Protein AF-A0A957ZM40-F1 (afdb_monomer)

Nearest PDB structures (foldseek):
  8x61-assembly1_D  TM=3.621E-01  e=1.900E+00  Escherichia coli K-12
  7o3v-assembly1_I  TM=2.575E-01  e=8.018E+00  Escherichia coli

Radius of gyration: 16.69 Å; Cα contacts (8 Å, |Δi|>4)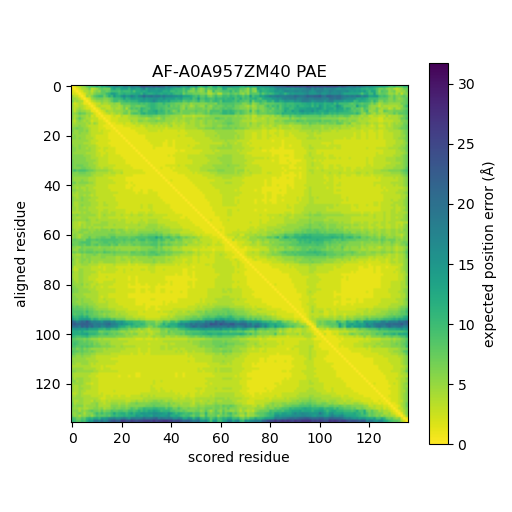: 163; chains: 1; bounding box: 36×23×48 Å

Sequence (136 aa):
EWYFARSPLPGGITVEPLATAAEIAGIVLGSLLTGGLVGAWFLVRMANLAAFSAGHLLGIFGNPILIFIALPVWSILQIAGAGGLVVLCAEPLLSGRFALGPWFRRRSRLLALFSGIYAIGLLAEAILPAFWHFHG

Mean predicted aligned error: 4.61 Å

pLDDT: mean 90.26, std 8.54, range [57.91, 98.56]

Solvent-accessible surface area (backbone atoms only — not comparable to full-atom values): 7172 Å² total; per-residue (Å²): 104,43,50,62,65,82,44,77,62,82,83,31,62,85,73,32,49,66,61,46,50,50,48,54,45,32,27,46,52,27,0,45,74,52,50,17,54,49,10,47,52,52,47,51,52,51,52,50,53,48,50,50,54,18,49,54,46,32,65,72,67,74,42,78,85,47,47,79,73,37,39,54,70,28,57,54,29,31,50,55,9,45,51,49,40,16,56,62,33,9,44,47,56,73,65,76,70,69,48,69,67,67,50,46,66,75,41,41,68,59,52,50,49,21,50,46,39,23,50,52,10,53,52,39,54,69,54,47,59,86,76,57,64,52,87,130

Foldseek 3Di:
DCQAPVDADPPACVVCVVSVVVLVCQLQVVLLPPLLPSLVVSLVVLVVVQCVQLVVVCVVVVDPVCSVLSRDPLSVLQSQLSVLNSNLSSCQVVVVDHDPVVSCVVCVVSNCVSVVSNVVSSVCSVPVSSVNHDHD

Structure (mmCIF, N/CA/C/O backbone):
data_AF-A0A957ZM40-F1
#
_entry.id   AF-A0A957ZM40-F1
#
loop_
_atom_site.group_PDB
_atom_site.id
_atom_site.type_symbol
_atom_site.label_atom_id
_atom_site.label_alt_id
_atom_site.label_comp_id
_atom_site.label_asym_id
_atom_site.label_entity_id
_atom_site.label_seq_id
_atom_site.pdbx_PDB_ins_code
_atom_site.Cartn_x
_atom_site.Cartn_y
_atom_site.Cartn_z
_atom_site.occupancy
_atom_site.B_iso_or_equiv
_atom_site.auth_seq_id
_atom_site.auth_comp_id
_atom_site.auth_asym_id
_atom_site.auth_atom_id
_atom_site.pdbx_PDB_model_num
ATOM 1 N N . GLU A 1 1 ? 6.163 -1.073 -23.047 1.00 58.56 1 GLU A N 1
ATOM 2 C CA . GLU A 1 1 ? 5.963 0.139 -23.874 1.00 58.56 1 GLU A CA 1
ATOM 3 C C . GLU A 1 1 ? 6.237 1.430 -23.110 1.00 58.56 1 GLU A C 1
ATOM 5 O O . GLU A 1 1 ? 7.156 2.127 -23.511 1.00 58.56 1 GLU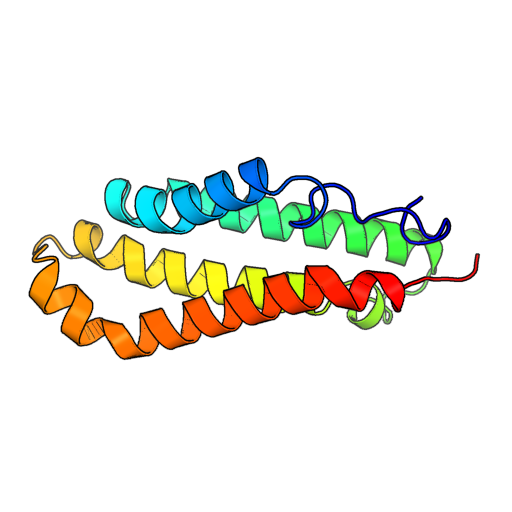 A O 1
ATOM 10 N N . TRP A 1 2 ? 5.563 1.733 -21.990 1.00 69.00 2 TRP A N 1
ATOM 11 C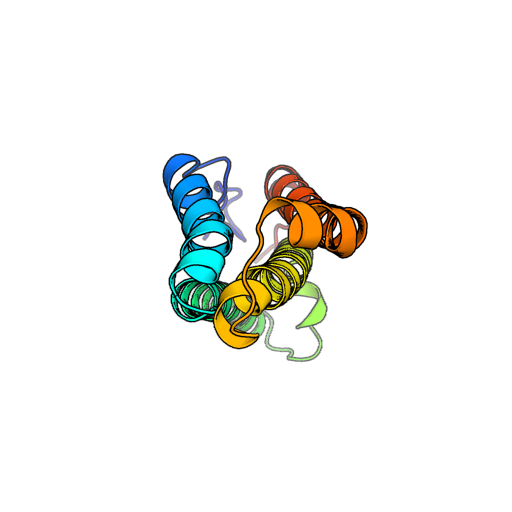 CA . TRP A 1 2 ? 5.766 3.009 -21.270 1.00 69.00 2 TRP A CA 1
ATOM 12 C C . TRP A 1 2 ? 7.222 3.286 -20.847 1.00 69.00 2 TRP A C 1
ATOM 14 O O . TRP A 1 2 ? 7.703 4.398 -21.032 1.00 69.00 2 TRP A O 1
ATOM 24 N N . TYR A 1 3 ? 7.955 2.256 -20.407 1.00 68.69 3 TYR A N 1
ATOM 25 C CA . TYR A 1 3 ? 9.382 2.339 -20.061 1.00 68.69 3 TYR A CA 1
ATOM 26 C C . TYR A 1 3 ? 10.291 2.852 -21.193 1.00 68.69 3 TYR A C 1
ATOM 28 O O . TYR A 1 3 ? 11.384 3.340 -20.917 1.00 68.69 3 TYR A O 1
ATOM 36 N N . PHE A 1 4 ? 9.852 2.740 -22.451 1.00 71.62 4 PHE A N 1
ATOM 37 C CA . PHE A 1 4 ? 10.650 3.038 -23.647 1.00 71.62 4 PHE A CA 1
ATOM 38 C C . PHE A 1 4 ? 10.025 4.140 -24.519 1.00 71.62 4 PHE A C 1
ATOM 40 O O . PHE A 1 4 ? 10.735 4.896 -25.172 1.00 71.62 4 PHE A O 1
ATOM 47 N N . ALA A 1 5 ? 8.695 4.267 -24.520 1.00 69.31 5 ALA A N 1
ATOM 48 C CA . ALA A 1 5 ? 7.943 5.105 -25.456 1.00 69.31 5 ALA A CA 1
ATOM 49 C C . ALA A 1 5 ? 7.476 6.452 -24.870 1.00 69.31 5 ALA A C 1
ATOM 51 O O . ALA A 1 5 ? 6.599 7.097 -25.444 1.00 69.31 5 ALA A O 1
ATOM 52 N N . ARG A 1 6 ? 8.012 6.872 -23.710 1.00 70.12 6 ARG A N 1
ATOM 53 C CA . ARG A 1 6 ? 7.570 8.074 -22.965 1.00 70.12 6 ARG A CA 1
ATOM 54 C C . ARG A 1 6 ? 6.056 8.162 -22.758 1.00 70.12 6 ARG A C 1
ATOM 56 O O . ARG A 1 6 ? 5.486 9.248 -22.663 1.00 70.12 6 ARG A O 1
ATOM 63 N N . SER A 1 7 ? 5.397 7.010 -22.737 1.00 73.12 7 SER A N 1
ATOM 64 C CA . SER A 1 7 ? 3.952 6.919 -22.563 1.00 73.12 7 SER A CA 1
ATOM 65 C C . SER A 1 7 ? 3.598 7.043 -21.078 1.00 73.12 7 SER A C 1
ATOM 67 O O . SER A 1 7 ? 4.432 6.709 -20.233 1.00 73.12 7 SER A O 1
ATOM 69 N N . PRO A 1 8 ? 2.377 7.495 -20.737 1.00 75.44 8 PRO A N 1
ATOM 70 C CA . PRO A 1 8 ? 1.928 7.557 -19.350 1.00 75.44 8 PRO A CA 1
ATOM 71 C C . PRO A 1 8 ? 2.058 6.198 -18.655 1.00 75.44 8 PRO A C 1
ATOM 73 O O . PRO A 1 8 ? 1.856 5.160 -19.288 1.00 75.44 8 PRO A O 1
ATOM 76 N N . LEU A 1 9 ? 2.359 6.210 -17.353 1.00 78.94 9 LEU A N 1
ATOM 77 C CA . LEU A 1 9 ? 2.393 4.999 -16.535 1.00 78.94 9 LEU A CA 1
ATOM 78 C C . LEU A 1 9 ? 0.978 4.386 -16.471 1.00 78.94 9 LEU A C 1
ATOM 80 O O . LEU A 1 9 ? 0.081 5.009 -15.897 1.00 78.94 9 LEU A O 1
ATOM 84 N N . PRO A 1 10 ? 0.746 3.189 -17.039 1.00 76.69 10 PRO A N 1
ATOM 85 C CA . PRO A 1 10 ? -0.563 2.552 -16.978 1.00 76.69 10 PRO A CA 1
ATOM 86 C C . PRO A 1 10 ? -0.909 2.167 -15.536 1.00 76.69 10 PRO A C 1
ATOM 88 O O . PRO A 1 10 ? -0.054 1.678 -14.799 1.00 76.69 10 PRO A O 1
ATOM 91 N N . GLY A 1 11 ? -2.167 2.383 -15.145 1.00 78.81 11 GLY A N 1
ATOM 92 C CA . GLY A 1 11 ? -2.661 2.098 -13.793 1.00 78.81 11 GLY A CA 1
ATOM 93 C C . GLY A 1 11 ? -2.206 3.081 -12.710 1.00 78.81 11 GLY A C 1
ATOM 94 O O . GLY A 1 11 ? -2.554 2.888 -11.547 1.00 78.81 11 GLY A O 1
ATOM 95 N N . GLY A 1 12 ? -1.447 4.123 -13.068 1.00 81.12 12 GLY A N 1
ATOM 96 C CA . GLY A 1 12 ? -0.982 5.111 -12.101 1.00 81.12 12 GLY A CA 1
ATOM 97 C C . GLY A 1 12 ? -2.022 6.168 -11.753 1.00 81.12 12 GLY A C 1
ATOM 98 O O . GLY A 1 12 ? -2.971 6.404 -12.502 1.00 81.12 12 GLY A O 1
ATOM 99 N N . ILE A 1 13 ? -1.817 6.858 -10.628 1.00 86.25 13 ILE A N 1
ATOM 100 C CA . ILE A 1 13 ? -2.779 7.831 -10.074 1.00 86.25 13 ILE A CA 1
ATOM 101 C C . ILE A 1 13 ? -3.163 8.961 -11.042 1.00 86.25 13 ILE A C 1
ATOM 103 O O . ILE A 1 13 ? -4.270 9.492 -10.977 1.00 86.25 13 ILE A O 1
ATOM 107 N N . THR A 1 14 ? -2.265 9.330 -11.955 1.00 86.12 14 THR A N 1
ATOM 108 C CA . THR A 1 14 ? -2.502 10.374 -12.962 1.00 86.12 14 THR A CA 1
ATOM 109 C C . THR A 1 14 ? -3.351 9.891 -14.137 1.00 86.12 14 THR A C 1
ATOM 111 O O . THR A 1 14 ? -3.948 10.714 -14.826 1.00 86.12 14 THR A O 1
ATOM 114 N N . VAL A 1 15 ? -3.421 8.577 -14.358 1.00 87.88 15 VAL A N 1
ATOM 115 C CA . VAL A 1 15 ? -4.160 7.949 -15.461 1.00 87.88 15 VAL A CA 1
ATOM 116 C C . VAL A 1 15 ? -5.484 7.363 -14.965 1.00 87.88 15 VAL A C 1
ATOM 118 O O . VAL A 1 15 ? -6.510 7.536 -15.617 1.00 87.88 15 VAL A O 1
ATOM 121 N N . GLU A 1 16 ? -5.494 6.725 -13.790 1.00 90.56 16 GLU A N 1
ATOM 122 C CA . GLU A 1 16 ? -6.658 6.020 -13.236 1.00 90.56 16 GLU A CA 1
ATOM 123 C C . GLU A 1 16 ? -6.974 6.427 -11.777 1.00 90.56 16 GLU A C 1
ATOM 125 O O . GLU A 1 16 ? -7.014 5.581 -10.877 1.00 90.56 16 GLU A O 1
ATOM 130 N N . PRO A 1 17 ? -7.274 7.712 -11.499 1.00 89.88 17 PRO A N 1
ATOM 131 C CA . PRO A 1 17 ? -7.413 8.223 -10.130 1.00 89.88 17 PRO A CA 1
ATOM 132 C C . PRO A 1 17 ? -8.529 7.541 -9.324 1.00 89.88 17 PRO A C 1
ATOM 134 O O . PRO A 1 17 ? -8.404 7.365 -8.112 1.00 89.88 17 PRO A O 1
ATOM 137 N N . LEU A 1 18 ? -9.621 7.128 -9.980 1.00 92.50 18 LEU A N 1
ATOM 138 C CA . LEU A 1 18 ? -10.719 6.410 -9.324 1.00 92.50 18 LEU A CA 1
ATOM 139 C C . LEU A 1 18 ? -10.312 4.995 -8.897 1.00 92.50 18 LEU A C 1
ATOM 141 O O . LEU A 1 18 ? -10.707 4.550 -7.820 1.00 92.50 18 LEU A O 1
ATOM 145 N N . ALA A 1 19 ? -9.508 4.301 -9.708 1.00 90.50 19 ALA A N 1
ATOM 146 C CA . ALA A 1 19 ? -8.998 2.978 -9.364 1.00 90.50 19 ALA A CA 1
ATOM 147 C C . ALA A 1 19 ? -8.020 3.070 -8.185 1.00 90.50 19 ALA A C 1
ATOM 149 O O . ALA A 1 19 ? -8.130 2.292 -7.238 1.00 90.50 19 ALA A O 1
ATOM 150 N N . THR A 1 20 ? -7.142 4.079 -8.182 1.00 91.75 20 THR A N 1
ATOM 151 C CA . THR A 1 20 ? -6.252 4.358 -7.046 1.00 91.75 20 THR A CA 1
ATOM 152 C C . THR A 1 20 ? -7.040 4.693 -5.778 1.00 91.75 20 THR A C 1
ATOM 154 O O . THR A 1 20 ? -6.736 4.175 -4.707 1.00 91.75 20 THR A O 1
ATOM 157 N N . ALA A 1 21 ? -8.098 5.506 -5.871 1.00 93.56 21 ALA A N 1
ATOM 158 C CA . ALA A 1 21 ? -8.952 5.809 -4.722 1.00 93.56 21 ALA A CA 1
ATOM 159 C C . ALA A 1 21 ? -9.645 4.552 -4.167 1.00 93.56 21 ALA A C 1
ATOM 161 O O . ALA A 1 21 ? -9.697 4.363 -2.949 1.00 93.56 21 ALA A O 1
ATOM 162 N N . ALA A 1 22 ? -10.138 3.674 -5.046 1.00 94.25 22 ALA A N 1
ATOM 163 C CA . ALA A 1 22 ? -10.725 2.396 -4.656 1.00 94.25 22 ALA A CA 1
ATOM 164 C C . ALA A 1 22 ? -9.698 1.470 -3.984 1.00 94.25 22 ALA A C 1
ATOM 166 O O . ALA A 1 22 ? -10.025 0.805 -3.003 1.00 94.25 22 ALA A O 1
ATOM 167 N N . GLU A 1 23 ? -8.453 1.462 -4.458 1.00 94.75 23 GLU A N 1
ATOM 168 C CA . GLU A 1 23 ? -7.359 0.713 -3.841 1.00 94.75 23 GLU A CA 1
ATOM 169 C C . GLU A 1 23 ? -7.021 1.237 -2.440 1.00 94.75 23 GLU A C 1
ATOM 171 O O . GLU A 1 23 ? -6.965 0.453 -1.493 1.00 94.75 23 GLU A O 1
ATOM 176 N N . ILE A 1 24 ? -6.892 2.557 -2.265 1.00 96.38 24 ILE A N 1
ATOM 177 C CA . ILE A 1 24 ? -6.671 3.177 -0.948 1.00 96.38 24 ILE A CA 1
ATOM 178 C C . ILE A 1 24 ? -7.818 2.830 0.005 1.00 96.38 24 ILE A C 1
ATOM 180 O O . ILE A 1 24 ? -7.585 2.436 1.151 1.00 96.38 24 ILE A O 1
ATOM 184 N N . ALA A 1 25 ? -9.063 2.936 -0.465 1.00 96.88 25 ALA A N 1
ATOM 185 C CA . ALA A 1 25 ? -10.233 2.554 0.315 1.00 96.88 25 ALA A CA 1
ATOM 186 C C . ALA A 1 25 ? -10.204 1.060 0.679 1.00 96.88 25 ALA A C 1
ATOM 188 O O . ALA A 1 25 ? -10.475 0.705 1.824 1.00 96.88 25 ALA A O 1
ATOM 189 N N . GLY A 1 26 ? -9.819 0.185 -0.251 1.00 96.50 26 GLY A N 1
ATOM 190 C CA . GLY A 1 26 ? -9.658 -1.249 -0.014 1.00 96.50 26 GLY A CA 1
ATOM 191 C C . GLY A 1 26 ? -8.566 -1.575 1.007 1.00 96.50 26 GLY A C 1
ATOM 192 O O . GLY A 1 26 ? -8.773 -2.411 1.886 1.00 96.50 26 GLY A O 1
ATOM 193 N N . ILE A 1 27 ? -7.434 -0.873 0.960 1.00 97.56 27 ILE A N 1
ATOM 194 C CA . ILE A 1 27 ? -6.349 -1.012 1.937 1.00 97.56 27 ILE A CA 1
ATOM 195 C C . ILE A 1 27 ? -6.819 -0.562 3.320 1.00 97.56 27 ILE A C 1
ATOM 197 O O . ILE A 1 27 ? -6.644 -1.299 4.287 1.00 97.56 27 ILE A O 1
ATOM 201 N N . VAL A 1 28 ? -7.431 0.616 3.436 1.00 97.06 28 VAL A N 1
ATOM 202 C CA . VAL A 1 28 ? -7.781 1.203 4.737 1.00 97.06 28 VAL A CA 1
ATOM 203 C C . VAL A 1 28 ? -9.079 0.613 5.289 1.00 97.06 28 VAL A C 1
ATOM 205 O O . VAL A 1 28 ? -9.077 -0.020 6.346 1.00 97.06 28 VAL A O 1
ATOM 208 N N . LEU A 1 29 ? -10.194 0.803 4.581 1.00 96.38 29 LEU A N 1
ATOM 209 C CA . LEU A 1 29 ? -11.514 0.349 5.023 1.00 96.38 29 LEU A CA 1
ATOM 210 C C . LEU A 1 29 ? -11.626 -1.168 4.943 1.00 96.38 29 LEU A C 1
ATOM 212 O O . LEU A 1 29 ? -12.132 -1.784 5.876 1.00 96.38 29 LEU A O 1
ATOM 216 N N . GLY A 1 30 ? -11.109 -1.785 3.879 1.00 96.50 30 GLY A N 1
ATOM 217 C CA . GLY A 1 30 ? -11.108 -3.242 3.766 1.00 96.50 30 GLY A CA 1
ATOM 218 C C . GLY A 1 30 ? -10.341 -3.895 4.915 1.00 96.50 30 GLY A C 1
ATOM 219 O O . GLY A 1 30 ? -10.872 -4.792 5.562 1.00 96.50 30 GLY A O 1
ATOM 220 N N . SER A 1 31 ? -9.152 -3.395 5.272 1.00 96.81 31 SER A N 1
ATOM 221 C CA . SER A 1 31 ? -8.425 -3.921 6.439 1.00 96.81 31 SER A CA 1
ATOM 222 C C . SER A 1 31 ? -9.187 -3.738 7.749 1.00 96.81 31 SER A C 1
ATOM 224 O O . SER A 1 31 ? -9.264 -4.685 8.532 1.00 96.81 31 SER A O 1
ATOM 226 N N . LEU A 1 32 ? -9.772 -2.554 7.969 1.00 94.56 32 LEU A N 1
ATOM 227 C CA . LEU A 1 32 ? -10.566 -2.254 9.166 1.00 94.56 32 LEU A CA 1
ATOM 228 C C . LEU A 1 32 ? -11.790 -3.157 9.311 1.00 94.56 32 LEU A C 1
ATOM 230 O O . LEU A 1 32 ? -12.141 -3.508 10.432 1.00 94.56 32 LEU A O 1
ATOM 234 N N . LEU A 1 33 ? -12.445 -3.506 8.201 1.00 94.50 33 LEU A N 1
ATOM 235 C CA . LEU A 1 33 ? -13.707 -4.247 8.196 1.00 94.50 33 LEU A CA 1
ATOM 236 C C . LEU A 1 33 ? -13.522 -5.764 8.116 1.00 94.50 33 LEU A C 1
ATOM 238 O O . LEU A 1 33 ? -14.428 -6.501 8.496 1.00 94.50 33 LEU A O 1
ATOM 242 N N . THR A 1 34 ? -12.367 -6.243 7.649 1.00 95.69 34 THR A N 1
ATOM 243 C CA . THR A 1 34 ? -12.127 -7.681 7.438 1.00 95.69 34 THR A CA 1
ATOM 244 C C . THR A 1 34 ? -10.920 -8.220 8.203 1.00 95.69 34 THR A C 1
ATOM 246 O O . THR A 1 34 ? -10.398 -9.276 7.851 1.00 95.69 34 THR A O 1
ATOM 249 N N . GLY A 1 35 ? -10.406 -7.481 9.187 1.00 94.62 35 GLY A N 1
ATOM 250 C CA . GLY A 1 35 ? -9.230 -7.881 9.965 1.00 94.62 35 GLY A CA 1
ATOM 251 C C . GLY A 1 35 ? -7.979 -8.024 9.097 1.00 94.62 35 GLY A C 1
ATOM 252 O O . GLY A 1 35 ? -7.165 -8.912 9.322 1.00 94.62 35 GLY A O 1
ATOM 253 N N . GLY A 1 36 ? -7.855 -7.180 8.070 1.00 96.06 36 GLY A N 1
ATOM 254 C CA . GLY A 1 36 ? -6.712 -7.158 7.156 1.00 96.06 36 GLY A CA 1
ATOM 255 C C . GLY A 1 36 ? -6.878 -7.960 5.866 1.00 96.06 36 GLY A C 1
ATOM 256 O O . GLY A 1 36 ? -6.109 -7.722 4.947 1.00 96.06 36 GLY A O 1
ATOM 257 N N . LEU A 1 37 ? -7.870 -8.854 5.740 1.00 97.31 37 LEU A N 1
ATOM 258 C CA . LEU A 1 37 ? -7.991 -9.731 4.560 1.00 97.31 37 LEU A CA 1
ATOM 259 C C . LEU A 1 37 ? -8.051 -8.971 3.219 1.00 97.31 37 LEU A C 1
ATOM 261 O O . LEU A 1 37 ? -7.256 -9.241 2.321 1.00 97.31 37 LEU A O 1
ATOM 265 N N . VAL A 1 38 ? -8.962 -8.002 3.078 1.00 97.88 38 VAL A N 1
ATOM 266 C CA . VAL A 1 38 ? -9.115 -7.234 1.829 1.00 97.88 38 VAL A CA 1
ATOM 267 C C . VAL A 1 38 ? -7.899 -6.347 1.567 1.00 97.88 38 VAL A C 1
ATOM 269 O O . VAL A 1 38 ? -7.430 -6.265 0.435 1.00 97.88 38 VAL A O 1
ATOM 272 N N . GLY A 1 39 ? -7.330 -5.719 2.597 1.00 97.56 39 GLY A N 1
ATOM 273 C CA . GLY A 1 39 ? -6.123 -4.916 2.413 1.00 97.56 39 GLY A CA 1
ATOM 274 C C . GLY A 1 39 ? -4.896 -5.755 2.056 1.00 97.56 39 GLY A C 1
ATOM 275 O O . GLY A 1 39 ? -4.105 -5.343 1.211 1.00 97.56 39 GLY A O 1
ATOM 276 N N . ALA A 1 40 ? -4.764 -6.959 2.618 1.00 97.62 40 ALA A N 1
ATOM 277 C CA . ALA A 1 40 ? -3.719 -7.909 2.253 1.00 97.62 40 ALA A CA 1
ATOM 278 C C . ALA A 1 40 ? -3.848 -8.355 0.790 1.00 97.62 40 ALA A C 1
ATOM 280 O O . ALA A 1 40 ? -2.837 -8.458 0.102 1.00 97.62 40 ALA A O 1
ATOM 281 N N . TRP A 1 41 ? -5.070 -8.548 0.283 1.00 97.81 41 TRP A N 1
ATOM 282 C CA . TRP A 1 41 ? -5.296 -8.808 -1.141 1.00 97.81 41 TRP A CA 1
ATOM 283 C C . TRP A 1 41 ? -4.747 -7.680 -2.026 1.00 97.81 41 TRP A C 1
ATOM 285 O O . TRP A 1 41 ? -4.001 -7.948 -2.969 1.00 97.81 41 TRP A O 1
ATOM 295 N N . PHE A 1 42 ? -5.051 -6.417 -1.703 1.00 96.50 42 PHE A N 1
ATOM 296 C CA . PHE A 1 42 ? -4.508 -5.269 -2.439 1.00 96.50 42 PHE A CA 1
ATOM 297 C C . PHE A 1 42 ? -2.985 -5.164 -2.325 1.00 96.50 42 PHE A C 1
ATOM 299 O O . PHE A 1 42 ? -2.315 -4.926 -3.327 1.00 96.50 42 PHE A O 1
ATOM 306 N N . LEU A 1 43 ? -2.427 -5.418 -1.140 1.00 97.12 43 LEU A N 1
ATOM 307 C CA . LEU A 1 43 ? -0.981 -5.436 -0.923 1.00 97.12 43 LEU A CA 1
ATOM 308 C C . LEU A 1 43 ? -0.286 -6.501 -1.785 1.00 97.12 43 LEU A C 1
ATOM 310 O O . LEU A 1 43 ? 0.719 -6.214 -2.432 1.00 97.12 43 LEU A O 1
ATOM 314 N N . VAL A 1 44 ? -0.834 -7.719 -1.832 1.00 97.56 44 VAL A N 1
ATOM 315 C CA . VAL A 1 44 ? -0.307 -8.812 -2.664 1.00 97.56 44 VAL A CA 1
ATOM 316 C C . VAL A 1 44 ? -0.435 -8.473 -4.145 1.00 97.56 44 VAL A C 1
ATOM 318 O O . VAL A 1 44 ? 0.520 -8.665 -4.894 1.00 97.56 44 VAL A O 1
ATOM 321 N N . ARG A 1 45 ? -1.574 -7.920 -4.578 1.00 95.00 45 ARG A N 1
ATOM 322 C CA . ARG A 1 45 ? -1.771 -7.459 -5.959 1.00 95.00 45 ARG A CA 1
ATOM 323 C C . ARG A 1 45 ? -0.721 -6.416 -6.355 1.00 95.00 45 ARG A C 1
ATOM 325 O O . ARG A 1 45 ? -0.129 -6.539 -7.425 1.00 95.00 45 ARG A O 1
ATOM 332 N N . MET A 1 46 ? -0.464 -5.434 -5.494 1.00 94.19 46 MET A N 1
ATOM 333 C CA . MET A 1 46 ? 0.540 -4.388 -5.707 1.00 94.19 46 MET A CA 1
ATOM 334 C C . MET A 1 46 ? 1.956 -4.966 -5.800 1.00 94.19 46 MET A C 1
ATOM 336 O O . MET A 1 46 ? 2.685 -4.671 -6.746 1.00 94.19 46 MET A O 1
ATOM 340 N N . ALA A 1 47 ? 2.327 -5.845 -4.864 1.00 95.38 47 ALA A N 1
ATOM 341 C CA . ALA A 1 47 ? 3.619 -6.524 -4.884 1.00 95.38 47 ALA A CA 1
ATOM 342 C C . ALA A 1 47 ? 3.798 -7.382 -6.146 1.00 95.38 47 ALA A C 1
ATOM 344 O O . ALA A 1 47 ? 4.862 -7.361 -6.760 1.00 95.38 47 ALA A O 1
ATOM 345 N N . ASN A 1 48 ? 2.747 -8.088 -6.571 1.00 95.19 48 ASN A N 1
ATOM 346 C CA . ASN A 1 48 ? 2.762 -8.901 -7.782 1.00 95.19 48 ASN A CA 1
ATOM 347 C C . ASN A 1 48 ? 2.955 -8.050 -9.047 1.00 95.19 48 ASN A C 1
ATOM 349 O O . ASN A 1 48 ? 3.763 -8.402 -9.901 1.00 95.19 48 ASN A O 1
ATOM 353 N N . LEU A 1 49 ? 2.261 -6.913 -9.157 1.00 91.31 49 LEU A N 1
ATOM 354 C CA . LEU A 1 49 ? 2.423 -5.987 -10.283 1.00 91.31 49 LEU A CA 1
ATOM 355 C C . LEU A 1 49 ? 3.840 -5.403 -10.341 1.00 91.31 49 LEU A C 1
ATOM 357 O O . LEU A 1 49 ? 4.448 -5.396 -11.410 1.00 91.31 49 LEU A O 1
ATOM 361 N N . ALA A 1 50 ? 4.387 -4.982 -9.196 1.00 91.75 50 ALA A N 1
ATOM 362 C CA . ALA A 1 50 ? 5.752 -4.468 -9.108 1.00 91.75 50 ALA A CA 1
ATOM 363 C C . ALA A 1 50 ? 6.803 -5.537 -9.458 1.00 91.75 50 ALA A C 1
ATOM 365 O O . ALA A 1 50 ? 7.773 -5.257 -10.159 1.00 91.75 50 ALA A O 1
ATOM 366 N N . ALA A 1 51 ? 6.605 -6.777 -9.002 1.00 91.94 51 ALA A N 1
ATOM 367 C CA . ALA A 1 51 ? 7.494 -7.889 -9.321 1.00 91.94 51 ALA A CA 1
ATOM 368 C C . ALA A 1 51 ? 7.423 -8.270 -10.807 1.00 91.94 51 ALA A C 1
ATOM 370 O O . ALA A 1 51 ? 8.459 -8.498 -11.429 1.00 91.94 51 ALA A O 1
ATOM 371 N N . PHE A 1 52 ? 6.221 -8.303 -11.392 1.00 90.44 52 PHE A N 1
ATOM 372 C CA . PHE A 1 52 ? 6.030 -8.589 -12.812 1.00 90.44 52 PHE A CA 1
ATOM 373 C C . PHE A 1 52 ? 6.702 -7.533 -13.694 1.00 90.44 52 PHE A C 1
ATOM 375 O O . PHE A 1 52 ? 7.431 -7.880 -14.625 1.00 90.44 52 PHE A O 1
ATOM 382 N N . SER A 1 53 ? 6.505 -6.247 -13.389 1.00 87.12 53 SER A N 1
ATOM 383 C CA . SER A 1 53 ?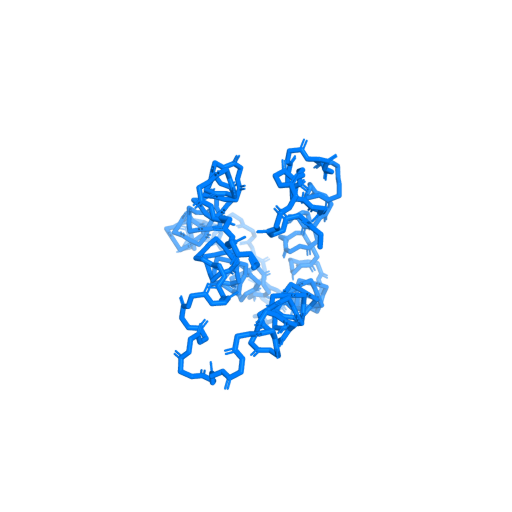 7.097 -5.161 -14.169 1.00 87.12 53 SER A CA 1
ATOM 384 C C . SER A 1 53 ? 8.627 -5.152 -14.071 1.00 87.12 53 SER A C 1
ATOM 386 O O . SER A 1 53 ? 9.308 -5.057 -15.095 1.00 87.12 53 SER A O 1
ATOM 388 N N . ALA A 1 54 ? 9.172 -5.347 -12.866 1.00 90.31 54 ALA A N 1
ATOM 389 C CA . ALA A 1 54 ? 10.609 -5.466 -12.652 1.00 90.31 54 ALA A CA 1
ATOM 390 C C . ALA A 1 54 ? 11.189 -6.703 -13.357 1.00 90.31 54 ALA A C 1
ATOM 392 O O . ALA A 1 54 ? 12.227 -6.611 -14.007 1.00 90.31 54 ALA A O 1
ATOM 393 N N . GLY A 1 55 ? 10.506 -7.849 -13.289 1.00 89.81 55 GLY A N 1
ATOM 394 C CA . GLY A 1 55 ? 10.914 -9.078 -13.970 1.00 89.81 55 GLY A CA 1
ATOM 395 C C . GLY A 1 55 ? 10.948 -8.927 -15.491 1.00 89.81 55 GLY A C 1
ATOM 396 O O . GLY A 1 55 ? 11.903 -9.365 -16.131 1.00 89.81 55 GLY A O 1
ATOM 397 N N . HIS A 1 56 ? 9.955 -8.247 -16.070 1.00 88.75 56 HIS A N 1
ATOM 398 C CA . HIS A 1 56 ? 9.936 -7.949 -17.501 1.00 88.75 56 HIS A CA 1
ATOM 399 C C . HIS A 1 56 ? 11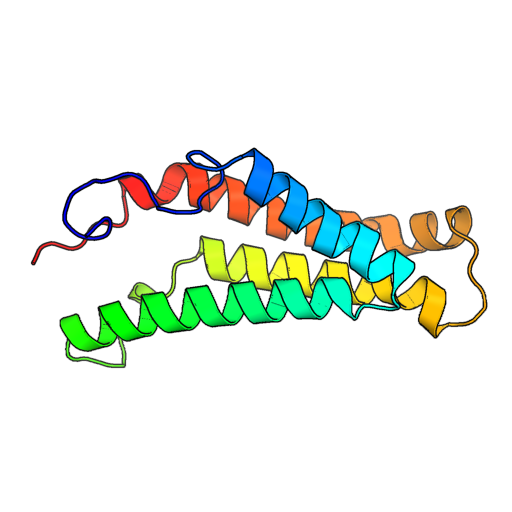.132 -7.078 -17.918 1.00 88.75 56 HIS A C 1
ATOM 401 O O . HIS A 1 56 ? 11.818 -7.405 -18.884 1.00 88.75 56 HIS A O 1
ATOM 407 N N . LEU A 1 57 ? 11.437 -6.019 -17.158 1.00 87.75 57 LEU A N 1
ATOM 408 C CA . LEU A 1 57 ? 12.615 -5.176 -17.396 1.00 87.75 57 LEU A CA 1
ATOM 409 C C . LEU A 1 57 ? 13.932 -5.940 -17.252 1.00 87.75 57 LEU A C 1
ATOM 411 O O . LEU A 1 57 ? 14.822 -5.792 -18.083 1.00 87.75 57 LEU A O 1
ATOM 415 N N . LEU A 1 58 ? 14.060 -6.780 -16.226 1.00 90.88 58 LEU A N 1
ATOM 416 C CA . LEU A 1 58 ? 15.247 -7.611 -16.034 1.00 90.88 58 LEU A CA 1
ATOM 417 C C . LEU A 1 58 ? 15.477 -8.578 -17.194 1.00 90.88 58 LEU A C 1
ATOM 419 O O . LEU A 1 58 ? 16.622 -8.773 -17.598 1.00 90.88 58 LEU A O 1
ATOM 423 N N . GLY A 1 59 ? 14.402 -9.149 -17.745 1.00 89.06 59 GLY A N 1
ATOM 424 C CA . GLY A 1 59 ? 14.469 -9.981 -18.945 1.00 89.06 59 GLY A CA 1
ATOM 425 C C . GLY A 1 59 ? 15.032 -9.226 -20.150 1.00 89.06 59 GLY A C 1
ATOM 426 O O . GLY A 1 59 ? 15.799 -9.798 -20.917 1.00 89.06 59 GLY A O 1
ATOM 427 N N . ILE A 1 60 ? 14.713 -7.934 -20.277 1.00 88.56 60 ILE A N 1
ATOM 428 C CA . ILE A 1 60 ? 15.253 -7.058 -21.326 1.00 88.56 60 ILE A CA 1
ATOM 429 C C . ILE A 1 60 ? 16.719 -6.707 -21.047 1.00 88.56 60 ILE A C 1
ATOM 431 O O . ILE A 1 60 ? 17.546 -6.758 -21.951 1.00 88.56 60 ILE A O 1
ATOM 435 N N . PHE A 1 61 ? 17.065 -6.376 -19.801 1.00 87.88 61 PHE A N 1
ATOM 436 C CA . PHE A 1 61 ? 18.434 -5.999 -19.448 1.00 87.88 61 PHE A CA 1
ATOM 437 C C . PHE A 1 61 ? 19.426 -7.169 -19.463 1.00 87.88 61 PHE A C 1
ATOM 439 O O . PHE A 1 61 ? 20.633 -6.943 -19.534 1.00 87.88 61 PHE A O 1
ATOM 446 N N . GLY A 1 62 ? 18.952 -8.410 -19.323 1.00 89.25 62 GLY A N 1
ATOM 447 C CA . GLY A 1 62 ? 19.798 -9.607 -19.302 1.00 89.25 62 GLY A CA 1
ATOM 448 C C . GLY A 1 62 ? 20.720 -9.722 -18.079 1.00 89.25 62 GLY A C 1
ATOM 449 O O . GLY A 1 62 ? 21.587 -10.592 -18.051 1.00 89.25 62 GLY A O 1
ATOM 450 N N . ASN A 1 63 ? 20.555 -8.869 -17.061 1.00 87.88 63 ASN A N 1
ATOM 451 C CA . ASN A 1 63 ? 21.384 -8.860 -15.855 1.00 87.88 63 ASN A CA 1
ATOM 452 C C . ASN A 1 63 ? 20.525 -8.723 -14.580 1.00 87.88 63 ASN A C 1
ATOM 454 O O . ASN A 1 63 ? 19.961 -7.652 -14.344 1.00 87.88 63 ASN A O 1
ATOM 458 N N . PRO A 1 64 ? 20.470 -9.753 -13.710 1.00 86.94 64 PRO A N 1
ATOM 459 C CA . PRO A 1 64 ? 19.625 -9.752 -12.512 1.00 86.94 64 PRO A CA 1
ATOM 460 C C . PRO A 1 64 ? 20.062 -8.743 -11.438 1.00 86.94 64 PRO A C 1
ATOM 462 O O . PRO A 1 64 ? 19.246 -8.343 -10.609 1.00 86.94 64 PRO A O 1
ATOM 465 N N . ILE A 1 65 ? 21.322 -8.290 -11.446 1.00 90.94 65 ILE A N 1
ATOM 466 C CA . ILE A 1 65 ? 21.836 -7.302 -10.478 1.00 90.94 65 ILE A CA 1
ATOM 467 C C . ILE A 1 65 ? 21.127 -5.949 -10.644 1.00 90.94 65 ILE A C 1
ATOM 469 O O . ILE A 1 65 ? 21.022 -5.174 -9.694 1.00 90.94 65 ILE A O 1
ATOM 473 N N . LEU A 1 66 ? 20.559 -5.685 -11.823 1.00 88.69 66 LEU A N 1
ATOM 474 C CA . LEU A 1 66 ? 19.829 -4.456 -12.116 1.00 88.69 66 LEU A CA 1
ATOM 475 C C . LEU A 1 66 ? 18.425 -4.418 -11.491 1.00 88.69 66 LEU A C 1
ATOM 477 O O . LEU A 1 66 ? 17.659 -3.510 -11.796 1.00 88.69 66 LEU A O 1
ATOM 481 N N . ILE A 1 67 ? 18.077 -5.338 -10.579 1.00 86.75 67 ILE A N 1
ATOM 482 C CA . ILE A 1 67 ? 16.782 -5.342 -9.877 1.00 86.75 67 ILE A CA 1
ATOM 483 C C . ILE A 1 67 ? 16.520 -4.020 -9.142 1.00 86.75 67 ILE A C 1
ATOM 485 O O . ILE A 1 67 ? 15.392 -3.538 -9.132 1.00 86.75 67 ILE A O 1
ATOM 489 N N . PHE A 1 68 ? 17.565 -3.381 -8.611 1.00 83.88 68 PHE A N 1
ATOM 490 C CA . PHE A 1 68 ? 17.475 -2.079 -7.936 1.00 83.88 68 PHE A CA 1
ATOM 491 C C . PHE A 1 68 ? 17.127 -0.918 -8.882 1.00 83.88 68 PHE A C 1
ATOM 493 O O . PHE A 1 68 ? 16.717 0.144 -8.426 1.00 83.88 68 PHE A O 1
ATOM 500 N N . ILE A 1 69 ? 17.292 -1.127 -10.189 1.00 84.69 69 ILE A N 1
ATOM 501 C CA . ILE A 1 69 ? 16.919 -0.196 -11.261 1.00 84.69 69 ILE A CA 1
ATOM 502 C C . ILE A 1 69 ? 15.620 -0.651 -11.941 1.00 84.69 69 ILE A C 1
ATOM 504 O O . ILE A 1 69 ? 14.878 0.155 -12.486 1.00 84.69 69 ILE A O 1
ATOM 508 N N . ALA A 1 70 ? 15.318 -1.946 -11.932 1.00 87.75 70 ALA A N 1
ATOM 509 C CA . ALA A 1 70 ? 14.087 -2.468 -12.509 1.00 87.75 70 ALA A CA 1
ATOM 510 C C . A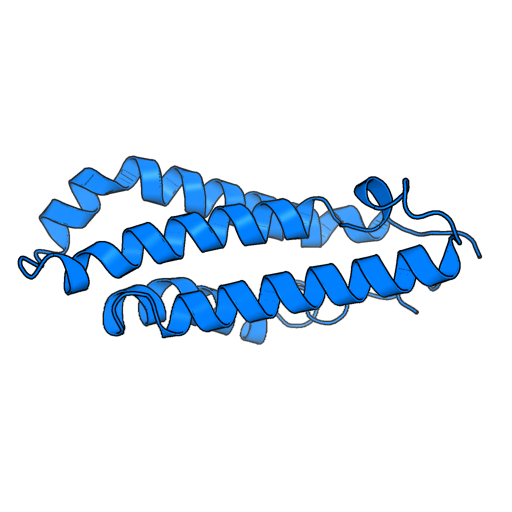LA A 1 70 ? 12.874 -2.226 -11.599 1.00 87.75 70 ALA A C 1
ATOM 512 O O . ALA A 1 70 ? 11.759 -2.063 -12.093 1.00 87.75 70 ALA A O 1
ATOM 513 N N . LEU A 1 71 ? 13.082 -2.200 -10.280 1.00 90.62 71 LEU A N 1
ATOM 514 C CA . LEU A 1 71 ? 12.022 -2.054 -9.293 1.00 90.62 71 LEU A CA 1
ATOM 515 C C . LEU A 1 71 ? 11.872 -0.577 -8.891 1.00 90.62 71 LEU A C 1
ATOM 517 O O . LEU A 1 71 ? 12.775 -0.020 -8.261 1.00 90.62 71 LEU A O 1
ATOM 521 N N . PRO A 1 72 ? 10.760 0.088 -9.249 1.00 90.00 72 PRO A N 1
ATOM 522 C CA . PRO A 1 72 ? 10.644 1.520 -9.035 1.00 90.00 72 PRO A CA 1
ATOM 523 C C . PRO A 1 72 ? 10.538 1.891 -7.558 1.00 90.00 72 PRO A C 1
ATOM 525 O O . PRO A 1 72 ? 9.806 1.259 -6.791 1.00 90.00 72 PRO A O 1
ATOM 528 N N . VAL A 1 73 ? 11.206 2.978 -7.164 1.00 92.31 73 VAL A N 1
ATOM 529 C CA . VAL A 1 73 ? 11.211 3.447 -5.767 1.00 92.31 73 VAL A CA 1
ATOM 530 C C . VAL A 1 73 ? 9.804 3.752 -5.245 1.00 92.31 73 VAL A C 1
ATOM 532 O O . VAL A 1 73 ? 9.505 3.476 -4.085 1.00 92.31 73 VAL A O 1
ATOM 535 N N . TRP A 1 74 ? 8.906 4.257 -6.098 1.00 93.88 74 TRP A N 1
ATOM 536 C CA . TRP A 1 74 ? 7.525 4.532 -5.707 1.00 93.88 74 TRP A CA 1
ATOM 537 C C . TRP A 1 74 ? 6.752 3.258 -5.363 1.00 93.88 74 TRP A C 1
ATOM 539 O O . TRP A 1 74 ? 6.035 3.254 -4.369 1.00 93.88 74 TRP A O 1
ATOM 549 N N . SER A 1 75 ? 6.957 2.157 -6.093 1.00 93.62 75 SER A N 1
ATOM 550 C CA . SER A 1 75 ? 6.342 0.866 -5.768 1.00 93.62 75 SER A CA 1
ATOM 551 C C . SER A 1 75 ? 6.814 0.346 -4.410 1.00 93.62 75 SER A C 1
ATOM 553 O O . SER A 1 75 ? 6.005 -0.147 -3.632 1.00 93.62 75 SER A O 1
ATOM 555 N N . ILE A 1 76 ? 8.100 0.511 -4.076 1.00 95.00 76 ILE A N 1
ATOM 556 C CA . ILE A 1 76 ? 8.639 0.131 -2.757 1.00 95.00 76 ILE A CA 1
ATOM 557 C C . ILE A 1 76 ? 7.953 0.932 -1.649 1.00 95.00 76 ILE A C 1
ATOM 559 O O . ILE A 1 76 ? 7.498 0.360 -0.658 1.00 95.00 76 ILE A O 1
ATOM 563 N N . LEU A 1 77 ? 7.860 2.252 -1.825 1.00 97.38 77 LEU A N 1
ATOM 564 C CA . LEU A 1 77 ? 7.215 3.144 -0.864 1.00 97.38 77 LEU A CA 1
ATOM 565 C C . LEU A 1 77 ? 5.732 2.801 -0.692 1.00 97.38 77 LEU A C 1
ATOM 567 O O . LEU A 1 77 ? 5.260 2.679 0.435 1.00 97.38 77 LEU A O 1
ATOM 571 N N . GLN A 1 78 ? 5.007 2.580 -1.786 1.00 97.12 78 GLN A N 1
ATOM 572 C CA . GLN A 1 78 ? 3.596 2.207 -1.733 1.00 97.12 78 GLN A CA 1
ATOM 573 C C . GLN A 1 78 ? 3.392 0.852 -1.045 1.00 97.12 78 GLN A C 1
ATOM 575 O O . GLN A 1 78 ? 2.555 0.759 -0.153 1.00 97.12 78 GLN A O 1
ATOM 580 N N . ILE A 1 79 ? 4.200 -0.171 -1.345 1.00 97.44 79 ILE A N 1
ATOM 581 C CA . ILE A 1 79 ? 4.112 -1.484 -0.681 1.00 97.44 79 ILE A CA 1
ATOM 582 C C . ILE A 1 79 ? 4.418 -1.359 0.818 1.00 97.44 79 ILE A C 1
ATOM 584 O O . ILE A 1 79 ? 3.687 -1.901 1.646 1.00 97.44 79 ILE A O 1
ATOM 588 N N . ALA A 1 80 ? 5.465 -0.619 1.192 1.00 98.06 80 ALA A N 1
ATOM 589 C CA . ALA A 1 80 ? 5.834 -0.420 2.593 1.00 98.06 80 ALA A CA 1
ATOM 590 C C . ALA A 1 80 ? 4.760 0.360 3.371 1.00 98.06 80 ALA A C 1
ATOM 592 O O . ALA A 1 80 ? 4.374 -0.033 4.475 1.00 98.06 80 ALA A O 1
ATOM 593 N N . GLY A 1 81 ? 4.249 1.447 2.785 1.00 98.25 81 GLY A N 1
ATOM 594 C CA . GLY A 1 81 ? 3.166 2.249 3.345 1.00 98.25 81 GLY A CA 1
ATOM 595 C C . GLY A 1 81 ? 1.877 1.442 3.492 1.00 98.25 81 GLY A C 1
ATOM 596 O O . GLY A 1 81 ? 1.308 1.376 4.581 1.00 98.25 81 GLY A O 1
ATOM 597 N N . ALA A 1 82 ? 1.458 0.751 2.430 1.00 98.25 82 ALA A N 1
ATOM 598 C CA . ALA A 1 82 ? 0.272 -0.096 2.432 1.00 98.25 82 ALA A CA 1
ATOM 599 C C . ALA A 1 82 ? 0.397 -1.234 3.448 1.00 98.25 82 ALA A C 1
ATOM 601 O O . ALA A 1 82 ? -0.531 -1.457 4.216 1.00 98.25 82 ALA A O 1
ATOM 602 N N . GLY A 1 83 ? 1.548 -1.907 3.525 1.00 98.25 83 GLY A N 1
ATOM 603 C CA . GLY A 1 83 ? 1.777 -2.992 4.478 1.00 98.25 83 GLY A CA 1
ATOM 604 C C . GLY A 1 83 ? 1.595 -2.553 5.929 1.00 98.25 83 GLY A C 1
ATOM 605 O O . GLY A 1 83 ? 0.881 -3.204 6.694 1.00 98.25 83 GLY A O 1
ATOM 606 N N . GLY A 1 84 ? 2.167 -1.406 6.304 1.00 97.88 84 GLY A N 1
ATOM 607 C CA . GLY A 1 84 ? 1.966 -0.851 7.642 1.00 97.88 84 GLY A CA 1
ATOM 608 C C . GLY A 1 84 ? 0.518 -0.439 7.910 1.00 97.88 84 GLY A C 1
ATOM 609 O O . GLY A 1 84 ? 0.002 -0.700 8.998 1.00 97.88 84 GLY A O 1
ATOM 610 N N . LEU A 1 85 ? -0.165 0.146 6.920 1.00 98.31 85 LEU A N 1
ATOM 611 C CA . LEU A 1 85 ? -1.587 0.479 7.031 1.00 98.31 85 LEU A CA 1
ATOM 612 C C . LEU A 1 85 ? -2.451 -0.769 7.216 1.00 98.31 85 LEU A C 1
ATOM 614 O O . LEU A 1 85 ? -3.284 -0.775 8.116 1.00 98.31 85 LEU A O 1
ATOM 618 N N . VAL A 1 86 ? -2.216 -1.837 6.447 1.00 98.31 86 VAL A N 1
ATOM 619 C CA . VAL A 1 86 ? -2.937 -3.112 6.581 1.00 98.31 86 VAL A CA 1
ATOM 620 C C . VAL A 1 86 ? -2.812 -3.653 8.001 1.00 98.31 86 VAL A C 1
ATOM 622 O O . VAL A 1 86 ? -3.824 -3.954 8.628 1.00 98.31 86 VAL A O 1
ATOM 625 N N . VAL A 1 87 ? -1.593 -3.719 8.544 1.00 96.94 87 VAL A N 1
ATOM 626 C CA . VAL A 1 87 ? -1.355 -4.234 9.902 1.00 96.94 87 VAL A CA 1
ATOM 627 C C . VAL A 1 87 ? -2.065 -3.386 10.959 1.00 96.94 87 VAL A C 1
ATOM 629 O O . VAL A 1 87 ? -2.753 -3.925 11.827 1.00 96.94 87 VAL A O 1
ATOM 632 N N . LEU A 1 88 ? -1.932 -2.060 10.888 1.00 96.69 88 LEU A N 1
ATOM 633 C CA . LEU A 1 88 ? -2.545 -1.158 11.865 1.00 96.69 88 LEU A CA 1
ATOM 634 C C . LEU A 1 88 ? -4.070 -1.200 11.794 1.00 96.69 88 LEU A C 1
ATOM 636 O O . LEU A 1 88 ? -4.731 -1.274 12.827 1.00 96.69 88 LEU A O 1
ATOM 640 N N . CYS A 1 89 ? -4.629 -1.168 10.587 1.00 96.31 89 CYS A N 1
ATOM 641 C CA . CYS A 1 89 ? -6.067 -1.211 10.354 1.00 96.31 89 CYS A CA 1
ATOM 642 C C . CYS A 1 89 ? -6.678 -2.585 10.664 1.00 96.31 89 CYS A C 1
ATOM 644 O O . CYS A 1 89 ? -7.848 -2.644 11.019 1.00 96.31 89 CYS A O 1
ATOM 646 N N . ALA A 1 90 ? -5.920 -3.680 10.594 1.00 95.50 90 ALA A N 1
ATOM 647 C CA . ALA A 1 90 ? -6.405 -5.007 10.974 1.00 95.50 90 ALA A CA 1
ATOM 648 C C . ALA A 1 90 ? -6.536 -5.192 12.499 1.00 95.50 90 ALA A C 1
ATOM 650 O O . ALA A 1 90 ? -7.428 -5.902 12.971 1.00 95.50 90 ALA A O 1
ATOM 651 N N . GLU A 1 91 ? -5.660 -4.546 13.277 1.00 93.88 91 GLU A N 1
ATOM 652 C CA . GLU A 1 91 ? -5.563 -4.682 14.740 1.00 93.88 91 GLU A CA 1
ATOM 653 C C . GLU A 1 91 ? -6.910 -4.542 15.495 1.00 93.88 91 GLU A C 1
ATOM 655 O O . GLU A 1 91 ? -7.191 -5.379 16.361 1.00 93.88 91 GLU A O 1
ATOM 660 N N . PRO A 1 92 ? -7.767 -3.541 15.205 1.00 90.69 92 PRO A N 1
ATOM 661 C CA . PRO A 1 92 ? -9.127 -3.423 15.726 1.00 90.69 92 PRO A CA 1
ATOM 662 C C . PRO A 1 92 ? -9.927 -4.715 15.877 1.00 90.69 92 PRO A C 1
ATOM 664 O O . PRO A 1 92 ? -10.382 -5.029 16.977 1.00 90.69 92 PRO A O 1
ATOM 667 N N . LEU A 1 93 ? -10.096 -5.453 14.781 1.00 90.62 93 LEU A N 1
ATOM 668 C CA . LEU A 1 93 ? -10.923 -6.655 14.753 1.00 90.62 93 LEU A CA 1
ATOM 669 C C . LEU A 1 93 ? -10.200 -7.842 15.382 1.00 90.62 93 LEU A C 1
ATOM 671 O O . LEU A 1 93 ? -10.818 -8.619 16.105 1.00 90.62 93 LEU A O 1
ATOM 675 N N . LEU A 1 94 ? -8.886 -7.946 15.172 1.00 88.88 94 LEU A N 1
ATOM 676 C CA . LEU A 1 94 ? -8.078 -9.047 15.701 1.00 88.88 94 LEU A CA 1
ATOM 677 C C . LEU A 1 94 ? -7.924 -8.995 17.229 1.00 88.88 94 LEU A C 1
ATOM 679 O O . LEU A 1 94 ? -7.769 -10.028 17.871 1.00 88.88 94 LEU A O 1
ATOM 683 N N . SER A 1 95 ? -7.979 -7.804 17.827 1.00 86.75 95 SER A N 1
ATOM 684 C CA . SER A 1 95 ? -7.808 -7.619 19.276 1.00 86.75 95 SER A CA 1
ATOM 685 C C . SER A 1 95 ? -9.085 -7.829 20.102 1.00 86.75 95 SER A C 1
ATOM 687 O O . SER A 1 95 ? -9.018 -7.818 21.333 1.00 86.75 95 SER A O 1
ATOM 689 N N . GLY A 1 96 ? -10.254 -7.983 19.464 1.00 78.88 96 GLY A N 1
ATOM 690 C CA . GLY A 1 96 ? -11.541 -8.247 20.130 1.00 78.88 96 GLY A CA 1
ATOM 691 C C . GLY A 1 96 ? -12.052 -7.140 21.069 1.00 78.88 96 GLY A C 1
ATOM 692 O O . GLY A 1 96 ? -13.082 -7.306 21.716 1.00 78.88 96 GLY A O 1
ATOM 693 N N . ARG A 1 97 ? -11.349 -6.004 21.170 1.00 72.88 97 ARG A N 1
ATOM 694 C CA . ARG A 1 97 ? -11.673 -4.861 22.046 1.00 72.88 97 ARG A CA 1
ATOM 695 C C . ARG A 1 97 ? -11.683 -3.565 21.244 1.00 72.88 97 ARG A C 1
ATOM 697 O O . ARG A 1 97 ? -10.936 -2.625 21.529 1.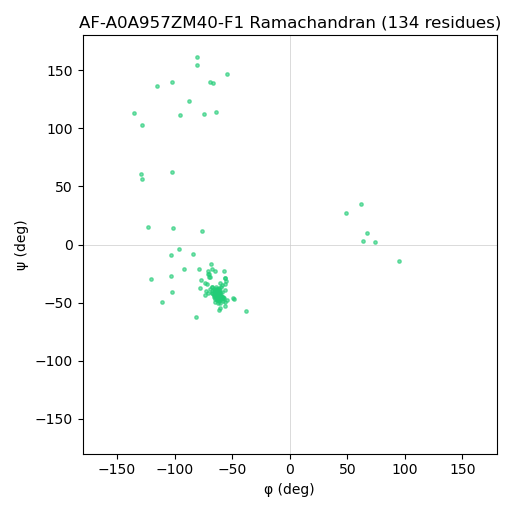00 72.88 97 ARG A O 1
ATOM 704 N N . PHE A 1 98 ? -12.498 -3.538 20.194 1.00 81.50 98 PHE A N 1
ATOM 705 C CA . PHE A 1 98 ? -12.505 -2.416 19.272 1.00 81.50 98 PHE A CA 1
ATOM 706 C C . PHE A 1 98 ? -13.189 -1.182 19.869 1.00 81.50 98 PHE A C 1
ATOM 708 O O . PHE A 1 98 ? -14.400 -1.140 20.058 1.00 81.50 98 PHE A O 1
ATOM 715 N N . ALA A 1 99 ? -12.387 -0.147 20.114 1.00 87.19 99 ALA A N 1
ATOM 716 C CA . ALA A 1 99 ? -12.853 1.207 20.373 1.00 87.19 99 ALA A CA 1
ATOM 717 C C . ALA A 1 99 ? -12.103 2.162 19.435 1.00 87.19 99 ALA A C 1
ATOM 719 O O . ALA A 1 99 ? -10.934 2.481 19.677 1.00 87.19 99 ALA A O 1
ATOM 720 N N . LEU A 1 100 ? -12.773 2.603 18.362 1.00 85.81 100 LEU A N 1
ATOM 721 C CA . LEU A 1 100 ? -12.163 3.360 17.260 1.00 85.81 100 LEU A CA 1
ATOM 722 C C . LEU A 1 100 ? -11.413 4.611 17.747 1.00 85.81 100 LEU A C 1
ATOM 724 O O . LEU A 1 100 ? -10.255 4.804 17.393 1.00 85.81 100 LEU A O 1
ATOM 728 N N . GLY A 1 101 ? -12.030 5.428 18.607 1.00 89.00 101 GLY A N 1
ATOM 729 C CA . GLY A 1 101 ? -11.423 6.670 19.106 1.00 89.00 101 GLY A CA 1
ATOM 730 C C . GLY A 1 101 ? -10.115 6.450 19.888 1.00 89.00 101 GLY A C 1
ATOM 731 O O . GLY A 1 101 ? -9.077 7.008 19.522 1.00 89.00 101 GLY A O 1
ATOM 732 N N . PRO A 1 102 ? -10.113 5.634 20.960 1.00 91.88 102 PRO A N 1
ATOM 733 C CA . PRO A 1 102 ? -8.893 5.286 21.689 1.00 91.88 102 PRO A CA 1
ATOM 734 C C . PRO A 1 102 ? -7.827 4.598 20.829 1.00 91.88 102 PRO A C 1
ATOM 736 O O . PRO A 1 102 ? -6.646 4.917 20.966 1.00 91.88 102 PRO A O 1
ATOM 739 N N . TRP A 1 103 ? -8.220 3.678 19.940 1.00 92.81 103 TRP A N 1
ATOM 740 C CA . TRP A 1 103 ? -7.295 3.027 19.010 1.00 92.81 103 TRP A CA 1
ATOM 741 C C . 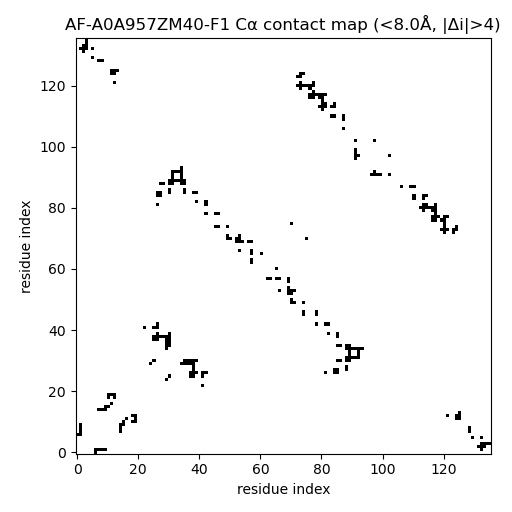TRP A 1 103 ? -6.617 4.052 18.097 1.00 92.81 103 TRP A C 1
ATOM 743 O O . TRP A 1 103 ? -5.387 4.108 18.060 1.00 92.81 103 TRP A O 1
ATOM 753 N N . PHE A 1 104 ? -7.400 4.925 17.460 1.00 92.69 104 PHE A N 1
ATOM 754 C CA . PHE A 1 104 ? -6.886 5.938 16.546 1.00 92.69 104 PHE A CA 1
ATOM 755 C C . PHE A 1 104 ? -5.916 6.885 17.251 1.00 92.69 104 PHE A C 1
ATOM 757 O O . PHE A 1 104 ? -4.829 7.133 16.744 1.00 92.69 104 PHE A O 1
ATOM 764 N N . ARG A 1 105 ? -6.228 7.344 18.472 1.00 93.88 105 ARG A N 1
ATOM 765 C CA . ARG A 1 105 ? -5.300 8.186 19.249 1.00 93.88 105 ARG A CA 1
ATOM 766 C C . ARG A 1 105 ? -3.967 7.488 19.521 1.00 93.88 105 ARG A C 1
ATOM 768 O O . ARG A 1 105 ? -2.921 8.098 19.313 1.00 93.88 105 ARG A O 1
ATOM 775 N N . ARG A 1 106 ? -3.993 6.210 19.919 1.00 93.88 106 ARG A N 1
ATOM 776 C CA . ARG A 1 106 ? -2.778 5.419 20.197 1.00 93.88 106 ARG A CA 1
ATOM 777 C C . ARG A 1 106 ? -1.955 5.131 18.943 1.00 93.88 106 ARG A C 1
ATOM 779 O O . ARG A 1 106 ? -0.731 5.101 19.018 1.00 93.88 106 ARG A O 1
ATOM 786 N N . ARG A 1 107 ? -2.611 4.897 17.805 1.00 94.88 107 ARG A N 1
ATOM 787 C CA . ARG A 1 107 ? -1.954 4.539 16.538 1.00 94.88 107 ARG A CA 1
ATOM 788 C C . ARG A 1 107 ? -1.727 5.727 15.603 1.00 94.88 107 ARG A C 1
ATOM 790 O O . ARG A 1 107 ? -1.047 5.552 14.602 1.00 94.88 107 ARG A O 1
ATOM 797 N N . SER A 1 108 ? -2.198 6.925 15.949 1.00 95.38 108 SER A N 1
ATOM 798 C CA . SER A 1 108 ? -2.163 8.143 15.119 1.00 95.38 108 SER A CA 1
ATOM 799 C C . SER A 1 108 ? -0.793 8.429 14.506 1.00 95.38 108 SER A C 1
ATOM 801 O O . SER A 1 108 ? -0.695 8.645 13.304 1.00 95.38 108 SER A O 1
ATOM 803 N N . ARG A 1 109 ? 0.281 8.351 15.301 1.00 97.69 109 ARG A N 1
ATOM 804 C CA . ARG A 1 109 ? 1.655 8.552 14.819 1.00 97.69 109 ARG A CA 1
ATOM 805 C C . ARG A 1 109 ? 2.072 7.513 13.775 1.00 97.69 109 ARG A C 1
ATOM 807 O O . ARG A 1 109 ? 2.702 7.870 12.787 1.00 97.69 109 ARG A O 1
ATOM 814 N N . LEU A 1 110 ? 1.739 6.241 13.991 1.00 97.69 110 LEU A N 1
ATOM 815 C CA . LEU A 1 110 ? 2.082 5.166 13.056 1.00 97.69 110 LEU A CA 1
ATOM 816 C C . LEU A 1 110 ? 1.214 5.237 11.796 1.00 97.69 110 LEU A C 1
ATOM 818 O O . LEU A 1 110 ? 1.734 5.097 10.696 1.00 97.69 110 LEU A O 1
ATOM 822 N N . LEU A 1 111 ? -0.080 5.534 11.944 1.00 97.38 111 LEU A N 1
ATOM 823 C CA . LEU A 1 111 ? -0.983 5.782 10.821 1.00 97.38 111 LEU A CA 1
ATOM 824 C C . LEU A 1 111 ? -0.477 6.946 9.967 1.00 97.38 111 LEU A C 1
ATOM 826 O O . LEU A 1 111 ? -0.415 6.811 8.750 1.00 97.38 111 LEU A O 1
ATOM 830 N N . ALA A 1 112 ? -0.049 8.048 10.588 1.00 98.06 112 ALA A N 1
ATOM 831 C CA . ALA A 1 112 ? 0.535 9.186 9.886 1.00 98.06 112 ALA A CA 1
ATOM 832 C C . ALA A 1 112 ? 1.845 8.815 9.177 1.00 98.06 112 ALA A C 1
ATOM 834 O O . ALA A 1 112 ? 2.039 9.204 8.030 1.00 98.06 112 ALA A O 1
ATOM 835 N N . LEU A 1 113 ? 2.716 8.029 9.820 1.00 98.56 113 LEU A N 1
ATOM 836 C CA . LEU A 1 113 ? 3.966 7.565 9.219 1.00 98.56 113 LEU A CA 1
ATOM 837 C C . LEU A 1 113 ? 3.709 6.728 7.961 1.00 98.56 113 LEU A C 1
ATOM 839 O O . LEU A 1 113 ? 4.230 7.051 6.899 1.00 98.56 113 LEU A O 1
ATOM 843 N N . PHE A 1 114 ? 2.898 5.673 8.060 1.00 98.38 114 PHE A N 1
ATOM 844 C CA . PHE A 1 114 ? 2.659 4.771 6.931 1.00 98.38 114 PHE A CA 1
ATOM 845 C C . PHE A 1 114 ? 1.790 5.403 5.840 1.00 98.38 114 PHE A C 1
ATOM 847 O O . PHE A 1 114 ? 2.059 5.183 4.661 1.00 98.38 114 PHE A O 1
ATOM 854 N N . SER A 1 115 ? 0.832 6.262 6.207 1.00 98.00 115 SER A N 1
ATOM 855 C CA . SER A 1 115 ? 0.114 7.096 5.232 1.00 98.00 115 SER A CA 1
ATOM 856 C C . SER A 1 115 ? 1.065 8.058 4.527 1.00 98.00 115 SER A C 1
ATOM 858 O O . SER A 1 115 ? 0.966 8.234 3.320 1.00 98.00 115 SER A O 1
ATOM 860 N N . GLY A 1 116 ? 2.012 8.652 5.258 1.00 98.31 116 GLY A N 1
ATOM 861 C CA . GLY A 1 116 ? 3.037 9.529 4.701 1.00 98.31 116 GLY A CA 1
ATOM 862 C C . GLY A 1 116 ? 3.949 8.796 3.722 1.00 98.31 116 GLY A C 1
ATOM 863 O O . GLY A 1 116 ? 4.145 9.272 2.612 1.00 98.31 116 GLY A O 1
ATOM 864 N N . ILE A 1 117 ? 4.444 7.610 4.086 1.00 98.56 117 ILE A N 1
ATOM 865 C CA . ILE A 1 117 ? 5.253 6.762 3.196 1.00 98.56 117 ILE A CA 1
ATOM 866 C C . ILE A 1 117 ? 4.466 6.417 1.922 1.00 98.56 117 ILE A C 1
ATOM 868 O O . ILE A 1 117 ? 4.986 6.586 0.820 1.00 98.56 117 ILE A O 1
ATOM 872 N N . TYR A 1 118 ? 3.204 6.002 2.063 1.00 97.88 118 TYR A N 1
ATOM 873 C CA . TYR A 1 118 ? 2.339 5.685 0.925 1.00 97.88 118 TYR A CA 1
ATOM 874 C C . TYR A 1 118 ? 2.097 6.907 0.026 1.00 97.88 118 TYR A C 1
ATOM 876 O O . TYR A 1 118 ? 2.258 6.828 -1.189 1.00 97.88 118 TYR A O 1
ATOM 884 N N . ALA A 1 119 ? 1.775 8.060 0.619 1.00 97.50 119 ALA A N 1
ATOM 885 C CA . ALA A 1 119 ? 1.527 9.306 -0.100 1.00 97.50 119 ALA A CA 1
ATOM 886 C C . ALA A 1 119 ? 2.779 9.824 -0.822 1.00 97.50 119 ALA A C 1
ATOM 888 O O . ALA A 1 119 ? 2.684 10.260 -1.966 1.00 97.50 119 ALA A O 1
ATOM 889 N N . ILE A 1 120 ? 3.959 9.731 -0.200 1.00 98.00 120 ILE A N 1
ATOM 890 C CA . ILE A 1 120 ? 5.235 10.028 -0.866 1.00 98.00 120 ILE A CA 1
ATOM 891 C C . ILE A 1 120 ? 5.437 9.072 -2.045 1.00 98.00 120 ILE A C 1
ATOM 893 O O . ILE A 1 120 ? 5.865 9.509 -3.108 1.00 98.00 120 ILE A O 1
ATOM 897 N N . GLY A 1 121 ? 5.075 7.795 -1.895 1.00 96.69 121 GLY A N 1
ATOM 898 C CA . GLY A 1 121 ? 5.049 6.831 -2.992 1.00 96.69 121 GLY A CA 1
ATOM 899 C C . GLY A 1 121 ? 4.133 7.254 -4.145 1.00 96.69 121 GLY A C 1
ATOM 900 O O . GLY A 1 121 ? 4.557 7.200 -5.293 1.00 96.69 121 GLY A O 1
ATOM 901 N N . LEU A 1 122 ? 2.914 7.727 -3.875 1.00 95.38 122 LEU A N 1
ATOM 902 C CA . LEU A 1 122 ? 2.003 8.238 -4.913 1.00 95.38 122 LEU A CA 1
ATOM 903 C C . LEU A 1 122 ? 2.536 9.503 -5.601 1.00 95.38 122 LEU A C 1
ATOM 905 O O . LEU A 1 122 ? 2.420 9.648 -6.814 1.00 95.38 122 LEU A O 1
ATOM 909 N N . LEU A 1 123 ? 3.146 10.421 -4.847 1.00 95.19 123 LEU A N 1
ATOM 910 C CA . LEU A 1 123 ? 3.773 11.619 -5.415 1.00 95.19 123 LEU A CA 1
ATOM 911 C C . LEU A 1 123 ? 4.973 11.254 -6.293 1.00 95.19 123 LEU A C 1
ATOM 913 O O . LEU A 1 123 ? 5.128 11.783 -7.392 1.00 95.19 123 LEU A O 1
ATOM 917 N N . ALA A 1 124 ? 5.807 10.328 -5.822 1.00 93.75 124 ALA A N 1
ATOM 918 C CA . ALA A 1 124 ? 6.927 9.800 -6.582 1.00 93.75 124 ALA A CA 1
ATOM 919 C C . ALA A 1 124 ? 6.442 9.113 -7.866 1.00 93.75 124 ALA A C 1
ATOM 921 O O . ALA A 1 124 ? 7.015 9.344 -8.922 1.00 93.75 124 ALA A O 1
ATOM 922 N N . GLU A 1 125 ? 5.357 8.344 -7.812 1.00 93.19 125 GLU A N 1
ATOM 923 C CA . GLU A 1 125 ? 4.729 7.749 -8.994 1.00 93.19 125 GLU A CA 1
ATOM 924 C C . GLU A 1 125 ? 4.165 8.798 -9.961 1.00 93.19 125 GLU A C 1
ATOM 926 O O . GLU A 1 125 ? 4.254 8.630 -11.169 1.00 93.19 125 GLU A O 1
ATOM 931 N N . ALA A 1 126 ? 3.611 9.905 -9.472 1.00 90.00 126 ALA A N 1
ATOM 932 C CA . ALA A 1 126 ? 3.083 10.948 -10.348 1.00 90.00 126 ALA A CA 1
ATOM 933 C C . ALA A 1 126 ? 4.186 11.721 -11.100 1.00 90.00 126 ALA A C 1
ATOM 935 O O . ALA A 1 126 ? 3.925 12.283 -12.163 1.00 90.00 126 ALA A O 1
ATOM 936 N N . ILE A 1 127 ? 5.406 11.772 -10.550 1.00 89.44 127 ILE A N 1
ATOM 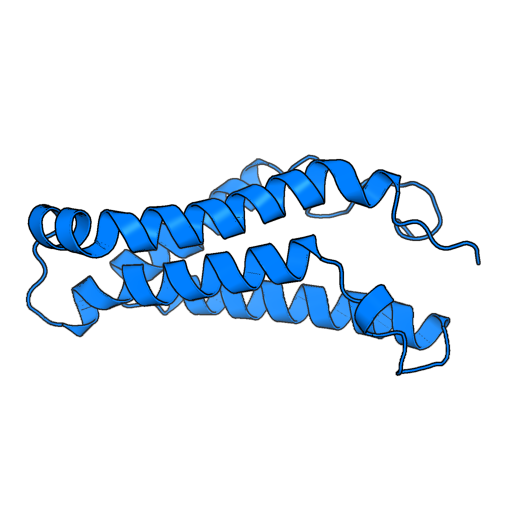937 C CA . ILE A 1 127 ? 6.489 12.651 -11.024 1.00 89.44 127 ILE A CA 1
ATOM 938 C C . ILE A 1 127 ? 7.632 11.862 -11.673 1.00 89.44 127 ILE A C 1
ATOM 940 O O . ILE A 1 127 ? 8.095 12.206 -12.760 1.00 89.44 127 ILE A O 1
ATOM 944 N N . LEU A 1 128 ? 8.124 10.819 -11.003 1.00 88.69 128 LEU A N 1
ATOM 945 C CA . LEU A 1 128 ? 9.357 10.125 -11.374 1.00 88.69 128 LEU A CA 1
ATOM 946 C C . LEU A 1 128 ? 9.291 9.303 -12.667 1.00 88.69 128 LEU A C 1
ATOM 948 O O . LEU A 1 128 ? 10.341 9.213 -13.307 1.00 88.69 128 LEU A O 1
ATOM 952 N N . PRO A 1 129 ? 8.144 8.754 -13.125 1.00 86.38 129 PRO A N 1
ATOM 953 C CA . PRO A 1 129 ? 8.096 8.048 -14.403 1.00 86.38 129 PRO A CA 1
ATOM 954 C C . PRO A 1 129 ? 8.595 8.889 -15.577 1.00 86.38 129 PRO A C 1
ATOM 956 O O . PRO A 1 129 ? 9.239 8.347 -16.464 1.00 86.38 129 PRO A O 1
ATOM 959 N N . ALA A 1 130 ? 8.417 10.218 -15.545 1.00 80.75 130 ALA A N 1
ATOM 960 C CA . ALA A 1 130 ? 8.955 11.127 -16.561 1.00 80.75 130 ALA A CA 1
ATOM 961 C C . ALA A 1 130 ? 10.488 11.018 -16.730 1.00 80.75 130 ALA A C 1
ATOM 963 O O . ALA A 1 130 ? 11.019 11.232 -17.821 1.00 80.75 130 ALA A O 1
ATOM 964 N N . PHE A 1 131 ? 11.195 10.650 -15.661 1.00 80.56 131 PHE A N 1
ATOM 965 C CA . PHE A 1 131 ? 12.653 10.521 -15.611 1.00 80.56 131 PHE A CA 1
ATOM 966 C C . PHE A 1 131 ? 13.125 9.060 -15.664 1.00 80.56 131 PHE A C 1
ATOM 968 O O . PHE A 1 131 ? 14.317 8.808 -15.817 1.00 80.56 131 PHE A O 1
ATOM 975 N N . TRP A 1 132 ? 12.205 8.099 -15.558 1.00 78.38 132 TRP A N 1
ATOM 976 C CA . TRP A 1 132 ? 12.489 6.667 -15.480 1.00 78.38 132 TRP A CA 1
ATOM 977 C C . TRP A 1 132 ? 12.235 5.980 -16.827 1.00 78.38 132 TRP A C 1
ATOM 979 O O . TRP A 1 132 ? 11.362 5.123 -16.965 1.00 78.38 132 TRP A O 1
ATOM 989 N N . HIS A 1 133 ? 13.002 6.391 -17.837 1.00 76.38 133 HIS A N 1
ATOM 990 C CA . HIS A 1 133 ? 12.944 5.827 -19.183 1.00 76.38 133 HIS A CA 1
ATOM 991 C C . HIS A 1 133 ? 14.250 5.126 -19.531 1.00 76.38 133 HIS A C 1
ATOM 993 O O . HIS A 1 133 ? 15.337 5.659 -19.298 1.00 76.38 133 HIS A O 1
ATOM 999 N N . PHE A 1 134 ? 14.135 3.952 -20.138 1.00 77.19 134 PHE A N 1
ATOM 1000 C CA . PHE A 1 134 ? 15.273 3.188 -20.624 1.00 77.19 134 PHE A CA 1
ATOM 1001 C C . PHE A 1 134 ? 15.383 3.360 -22.136 1.00 77.19 134 PHE A C 1
ATOM 1003 O O . PHE A 1 134 ? 14.377 3.406 -22.843 1.00 77.19 134 PHE A O 1
ATOM 1010 N N . HIS A 1 135 ? 16.612 3.495 -22.627 1.00 67.00 135 HIS A N 1
ATOM 1011 C CA . HIS A 1 135 ? 16.882 3.495 -24.061 1.00 67.00 135 HIS A CA 1
ATOM 1012 C C . HIS A 1 135 ? 17.079 2.032 -24.465 1.00 67.00 135 HIS A C 1
ATOM 1014 O O . HIS A 1 135 ? 17.871 1.334 -23.828 1.00 67.00 135 HIS A O 1
ATOM 1020 N N . GLY A 1 136 ? 16.276 1.573 -25.426 1.00 57.91 136 GLY A N 1
ATOM 1021 C CA . GLY A 1 136 ? 16.408 0.247 -26.034 1.00 57.91 136 GLY A CA 1
ATOM 1022 C C . GLY A 1 136 ? 17.547 0.196 -27.039 1.00 57.91 136 GLY A C 1
ATOM 1023 O O . GLY A 1 136 ? 17.874 1.267 -27.601 1.00 57.91 136 GLY A O 1
#

Secondary structure (DSSP, 8-state):
-HHHH----TTSTTT-HHHHHHHHHIIIIIHHHHTTHHHHHHHHHHHHHHHHHHHHHHHHH--GGGHHHHS-HHHHHHHHHHHHHHHHHHHHHHTS---HHHHHHHHHHHHHHHHHHHHHHHHHHHHGGGG-----